Protein AF-A0A2W6ZWX3-F1 (afdb_monomer_lite)

Radius of gyration: 16.92 Å; chains: 1; bounding box: 46×35×38 Å

Sequence (81 aa):
MTNHPYCQDPRWDIADPHDYEIDLSQEELAERAGLHRNYISDIERGDRNPSLENIQKLAKALDTKVSALFINHGIDEASDE

pLDDT: mean 78.33, std 20.04, range [41.31, 97.56]

Foldseek 3Di:
DPPDPPPPDPPPPPDDPPPPPPPADLCQLCVQLVHDSVVSVCVVVVVDDDDPSSLVSSCVSVVHDSVVVCPVVPPPPPPPD

Structure (mmCIF, N/CA/C/O backbone):
data_AF-A0A2W6ZWX3-F1
#
_entry.id   AF-A0A2W6ZWX3-F1
#
loop_
_atom_site.group_PDB
_atom_site.id
_atom_site.type_symbol
_atom_site.label_atom_id
_atom_site.label_alt_id
_atom_site.label_comp_id
_atom_site.label_asym_id
_atom_site.label_entity_id
_atom_site.label_seq_id
_atom_site.pdbx_PDB_ins_code
_atom_site.Cartn_x
_atom_site.Cartn_y
_atom_site.Cartn_z
_atom_site.occupancy
_atom_site.B_iso_or_equiv
_atom_site.auth_seq_id
_atom_site.auth_comp_id
_atom_site.auth_asym_id
_atom_site.auth_atom_id
_atom_site.pdbx_PDB_model_num
ATOM 1 N N . MET A 1 1 ? -27.682 -9.634 14.336 1.00 41.31 1 MET A N 1
ATOM 2 C CA . MET A 1 1 ? -27.672 -8.229 14.795 1.00 41.31 1 MET A CA 1
ATOM 3 C C . MET A 1 1 ? -26.484 -7.524 14.158 1.00 41.31 1 MET A C 1
ATOM 5 O O . MET A 1 1 ? -25.470 -7.322 14.807 1.00 41.31 1 MET A O 1
ATOM 9 N N . THR A 1 2 ? -26.585 -7.178 12.880 1.00 43.47 2 THR A N 1
ATOM 10 C CA . THR A 1 2 ? -25.770 -6.109 12.297 1.00 43.47 2 THR A CA 1
ATOM 11 C C . THR A 1 2 ? -26.767 -5.031 11.911 1.00 43.47 2 THR A C 1
ATOM 13 O O . THR A 1 2 ? -27.708 -5.272 11.159 1.00 43.47 2 THR A O 1
ATOM 16 N N . ASN A 1 3 ? -26.658 -3.883 12.570 1.00 48.53 3 ASN A N 1
ATOM 17 C C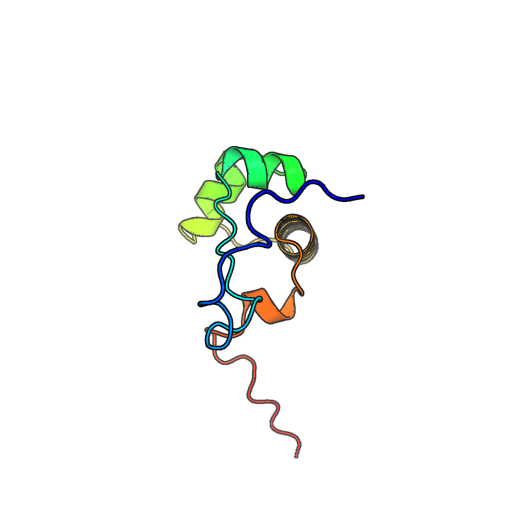A . ASN A 1 3 ? -27.515 -2.735 12.330 1.00 48.53 3 ASN A CA 1
ATOM 18 C C . ASN A 1 3 ? -27.031 -2.070 11.037 1.00 48.53 3 ASN A C 1
ATOM 20 O O . ASN A 1 3 ? -26.229 -1.142 11.084 1.00 48.53 3 ASN A O 1
ATOM 24 N N . HIS A 1 4 ? -27.415 -2.632 9.889 1.00 53.78 4 HIS A N 1
ATOM 25 C CA . HIS A 1 4 ? -27.075 -2.079 8.585 1.00 53.78 4 HIS A CA 1
ATOM 26 C C . HIS A 1 4 ? -28.268 -1.246 8.089 1.00 53.78 4 HIS A C 1
ATOM 28 O O . HIS A 1 4 ? -29.331 -1.814 7.850 1.00 53.78 4 HIS A O 1
ATOM 34 N N . PRO A 1 5 ? -28.144 0.085 7.967 1.00 53.56 5 PRO A N 1
ATOM 35 C CA . PRO A 1 5 ? -29.284 0.996 7.815 1.00 53.56 5 PRO A CA 1
ATOM 36 C C . PRO A 1 5 ? -29.987 0.948 6.443 1.00 53.56 5 PRO A C 1
ATOM 38 O O . PRO A 1 5 ? -30.888 1.746 6.205 1.00 53.56 5 PRO A O 1
ATOM 41 N N . TYR A 1 6 ? -29.617 0.022 5.551 1.00 54.22 6 TYR A N 1
ATOM 42 C CA . TYR A 1 6 ? -30.073 0.001 4.153 1.00 54.22 6 TYR A CA 1
ATOM 43 C C . TYR A 1 6 ? -30.923 -1.215 3.756 1.00 54.22 6 TYR A C 1
ATOM 45 O O . TYR A 1 6 ? -31.302 -1.349 2.599 1.00 54.22 6 TYR A O 1
ATOM 53 N N . CYS A 1 7 ? -31.305 -2.084 4.693 1.00 57.19 7 CYS A N 1
ATOM 54 C CA . CYS A 1 7 ? -32.086 -3.296 4.402 1.00 57.19 7 CYS A CA 1
ATOM 55 C C . CYS A 1 7 ? -33.587 -3.067 4.094 1.00 57.19 7 CYS A C 1
ATOM 57 O O . CYS A 1 7 ? -34.381 -3.999 4.206 1.00 57.19 7 CYS A O 1
ATOM 59 N N . GLN A 1 8 ? -33.991 -1.852 3.699 1.00 54.16 8 GLN A N 1
ATOM 60 C CA . GLN A 1 8 ? -35.380 -1.515 3.346 1.00 54.16 8 GLN A CA 1
ATOM 61 C C . GLN A 1 8 ? -35.547 -0.808 1.982 1.00 54.16 8 GLN A C 1
ATOM 63 O O . GLN A 1 8 ? -36.621 -0.263 1.738 1.00 54.16 8 GLN A O 1
ATOM 68 N N . ASP A 1 9 ? -34.549 -0.798 1.082 1.00 55.19 9 ASP A N 1
ATOM 69 C CA . ASP A 1 9 ? -34.765 -0.309 -0.298 1.00 55.19 9 ASP A CA 1
ATOM 70 C C . ASP A 1 9 ? -35.075 -1.482 -1.260 1.00 55.19 9 ASP A C 1
ATOM 72 O O . ASP A 1 9 ? -34.212 -2.331 -1.486 1.00 55.19 9 ASP A O 1
ATOM 76 N N . PRO A 1 10 ? -36.289 -1.555 -1.842 1.00 55.25 10 PRO A N 1
ATOM 77 C CA . PRO A 1 10 ? -36.729 -2.654 -2.705 1.00 55.25 10 PRO A CA 1
ATOM 78 C C . PRO A 1 10 ? -36.184 -2.605 -4.148 1.00 55.25 10 PRO A C 1
ATOM 80 O O . PRO A 1 10 ? -36.668 -3.343 -5.000 1.00 55.25 10 PRO A O 1
ATOM 83 N N . ARG A 1 11 ? -35.209 -1.742 -4.467 1.00 59.44 11 ARG A N 1
ATOM 84 C CA . ARG A 1 11 ? -34.602 -1.644 -5.814 1.00 59.44 11 ARG A CA 1
ATOM 85 C C . ARG A 1 11 ? -33.350 -2.511 -6.030 1.00 59.44 11 ARG A C 1
ATOM 87 O O . ARG A 1 11 ? -32.718 -2.391 -7.075 1.00 59.44 11 ARG A O 1
ATOM 94 N N . TRP A 1 12 ? -32.986 -3.370 -5.077 1.00 51.12 12 TRP A N 1
ATOM 95 C CA . TRP A 1 12 ? -31.690 -4.070 -5.058 1.00 51.12 12 TRP A CA 1
ATOM 96 C C . TRP A 1 12 ? -31.592 -5.346 -5.927 1.00 51.12 12 TRP A C 1
ATOM 98 O O . TRP A 1 12 ? -30.517 -5.922 -6.038 1.00 51.12 12 TRP A O 1
ATOM 108 N N . ASP A 1 13 ? -32.649 -5.781 -6.616 1.00 51.47 13 ASP A N 1
ATOM 109 C CA . ASP A 1 13 ? -32.639 -7.061 -7.360 1.00 51.47 13 ASP A CA 1
ATOM 110 C C . ASP A 1 13 ? -31.771 -7.081 -8.646 1.00 51.47 13 ASP A C 1
ATOM 112 O O . ASP A 1 13 ? -31.773 -8.076 -9.369 1.00 51.47 13 ASP A O 1
ATOM 116 N N . ILE A 1 14 ? -31.039 -6.003 -8.972 1.00 52.75 14 ILE A N 1
ATOM 117 C CA . ILE A 1 14 ? -30.291 -5.868 -10.245 1.00 52.75 14 ILE A CA 1
ATOM 118 C C . ILE A 1 14 ? -28.781 -5.612 -10.044 1.00 52.75 14 ILE A C 1
ATOM 120 O O . ILE A 1 14 ? -28.029 -5.643 -11.014 1.00 52.75 14 ILE A O 1
ATOM 124 N N . ALA A 1 15 ? -28.293 -5.418 -8.815 1.00 50.97 15 ALA A N 1
ATOM 125 C CA . ALA A 1 15 ? -26.864 -5.209 -8.563 1.00 50.97 15 ALA A CA 1
ATOM 126 C C . ALA A 1 15 ? -26.261 -6.400 -7.806 1.00 50.97 15 ALA A C 1
ATOM 128 O O . ALA A 1 15 ? -26.629 -6.685 -6.667 1.00 50.97 15 ALA A O 1
ATOM 129 N N . ASP A 1 16 ? -25.334 -7.095 -8.464 1.00 50.56 16 ASP A N 1
ATOM 130 C CA . ASP A 1 16 ? -24.430 -8.067 -7.851 1.00 50.56 16 ASP A CA 1
ATOM 131 C C . ASP A 1 16 ? -23.747 -7.419 -6.621 1.00 50.56 16 ASP A C 1
ATOM 133 O O . ASP A 1 16 ? -23.140 -6.353 -6.758 1.00 50.56 16 ASP A O 1
ATOM 137 N N . PRO A 1 17 ? -23.870 -7.973 -5.398 1.00 49.84 17 PRO A N 1
ATOM 138 C CA . PRO A 1 17 ? -23.444 -7.302 -4.167 1.00 49.84 17 PRO A CA 1
ATOM 139 C C . PRO A 1 17 ? -21.919 -7.279 -3.949 1.00 49.84 17 PRO A C 1
ATOM 141 O O . PRO A 1 17 ? -21.475 -7.034 -2.826 1.00 49.84 17 PRO A O 1
ATOM 144 N N . HIS A 1 18 ? -21.109 -7.526 -4.981 1.00 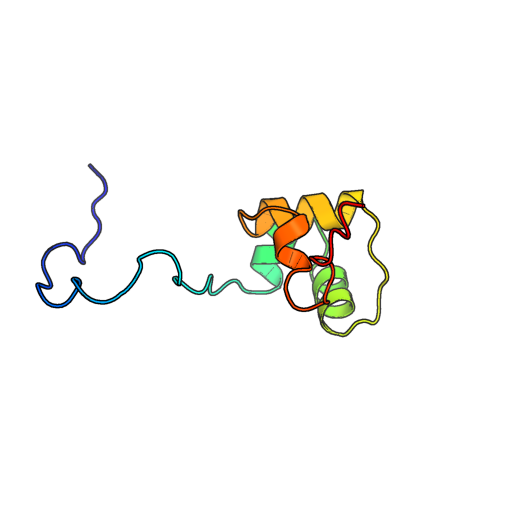49.34 18 HIS A N 1
ATOM 145 C CA . HIS A 1 18 ? -19.649 -7.592 -4.871 1.00 49.34 18 HIS A CA 1
ATOM 146 C C . HIS A 1 18 ? -18.888 -6.356 -5.383 1.00 49.34 18 HIS A C 1
ATOM 148 O O . HIS A 1 18 ? -17.697 -6.256 -5.104 1.00 49.34 18 HIS A O 1
ATOM 154 N N . ASP A 1 19 ? -19.555 -5.380 -6.009 1.00 49.44 19 ASP A N 1
ATOM 155 C CA . ASP A 1 19 ? -18.946 -4.107 -6.453 1.00 49.44 19 ASP A CA 1
ATOM 156 C C . ASP A 1 19 ? -19.101 -2.980 -5.413 1.00 49.44 19 ASP A C 1
ATOM 158 O O . ASP A 1 19 ? -19.398 -1.825 -5.725 1.00 49.44 19 ASP A O 1
ATOM 162 N N . TYR A 1 20 ? -18.918 -3.295 -4.130 1.00 54.44 20 TYR A N 1
ATOM 163 C CA . TYR A 1 20 ? -18.666 -2.234 -3.159 1.00 54.44 20 TYR A CA 1
ATOM 164 C C . TYR A 1 20 ? -17.211 -1.796 -3.338 1.00 54.44 20 TYR A C 1
ATOM 166 O O . TYR A 1 20 ? -16.306 -2.442 -2.807 1.00 54.44 20 TYR A O 1
ATOM 174 N N . GLU A 1 21 ? -16.972 -0.735 -4.118 1.00 57.84 21 GLU A N 1
ATOM 175 C CA . GLU A 1 21 ? -15.639 -0.136 -4.194 1.00 57.84 21 GLU A CA 1
ATOM 176 C C . GLU A 1 21 ? -15.167 0.195 -2.775 1.00 57.84 21 GLU A C 1
ATOM 178 O O . GLU A 1 21 ? -15.819 0.924 -2.019 1.00 57.84 21 GLU A O 1
ATOM 183 N N . ILE A 1 22 ? -14.044 -0.405 -2.385 1.00 65.94 22 ILE A N 1
ATOM 184 C CA . ILE A 1 22 ? -13.445 -0.168 -1.081 1.00 65.94 22 ILE A CA 1
ATOM 185 C C . ILE A 1 22 ? -12.824 1.228 -1.150 1.00 65.94 22 ILE A C 1
ATOM 187 O O . ILE A 1 22 ? -11.708 1.382 -1.640 1.00 65.94 22 ILE A O 1
ATOM 191 N N . ASP A 1 23 ? -13.552 2.244 -0.682 1.00 73.31 23 ASP A N 1
ATOM 192 C CA . ASP A 1 23 ? -13.042 3.615 -0.566 1.00 73.31 23 ASP A CA 1
ATOM 193 C C . ASP A 1 23 ? -12.003 3.678 0.566 1.00 73.31 23 ASP A C 1
ATOM 195 O O . ASP A 1 23 ? -12.288 4.010 1.721 1.00 73.31 23 ASP A O 1
ATOM 199 N N . LEU A 1 24 ? -10.795 3.213 0.248 1.00 85.88 24 LEU A N 1
ATOM 200 C CA . LEU A 1 24 ? -9.676 3.095 1.164 1.00 85.88 24 LEU A CA 1
ATOM 201 C C . LEU A 1 24 ? -8.655 4.182 0.855 1.00 85.88 24 LEU A C 1
ATOM 203 O O . LEU A 1 24 ? -8.074 4.225 -0.228 1.00 85.88 24 LEU A O 1
ATOM 207 N N . SER A 1 25 ? -8.374 5.038 1.835 1.00 93.88 25 SER A N 1
ATOM 208 C CA . SER A 1 25 ? -7.259 5.972 1.695 1.00 93.88 25 SER A CA 1
ATOM 209 C C . SER A 1 25 ? -5.920 5.222 1.678 1.00 93.88 25 SER A C 1
ATOM 211 O O . SER A 1 25 ? -5.777 4.168 2.298 1.00 93.88 25 SER A O 1
ATOM 213 N N . GLN A 1 26 ? -4.898 5.797 1.035 1.00 94.25 26 GLN A N 1
ATOM 214 C CA . GLN A 1 26 ? -3.540 5.234 1.058 1.00 94.25 26 GLN A CA 1
ATOM 215 C C . GLN A 1 26 ? -2.994 5.056 2.483 1.00 94.25 26 GLN A C 1
ATOM 217 O O . GLN A 1 26 ? -2.218 4.137 2.728 1.00 94.25 26 GLN A O 1
ATOM 222 N N . GLU A 1 27 ? -3.353 5.951 3.411 1.00 95.75 27 GLU A N 1
ATOM 223 C CA . GLU A 1 27 ? -2.929 5.865 4.816 1.00 95.75 27 GLU A CA 1
ATOM 224 C C . GLU A 1 27 ? -3.570 4.648 5.494 1.00 95.75 27 GLU A C 1
ATOM 226 O O . GLU A 1 27 ? -2.878 3.843 6.107 1.00 95.75 27 GLU A O 1
ATOM 231 N N . GLU A 1 28 ? -4.870 4.452 5.283 1.00 95.25 28 GLU A N 1
ATOM 232 C CA . GLU A 1 28 ? -5.607 3.300 5.803 1.00 95.25 28 GLU A CA 1
ATOM 233 C C . GLU A 1 28 ? -5.090 1.979 5.199 1.00 95.25 28 GLU A C 1
ATOM 235 O O . GLU A 1 28 ? -4.901 0.993 5.913 1.00 95.25 28 GLU A O 1
ATOM 240 N N . LEU A 1 29 ? -4.799 1.946 3.893 1.00 95.19 29 LEU A N 1
ATOM 241 C CA . LEU A 1 29 ? -4.193 0.777 3.246 1.00 95.19 29 LEU A CA 1
ATOM 242 C C . LEU A 1 29 ? -2.820 0.455 3.837 1.00 95.19 29 LEU A C 1
ATOM 244 O O . LEU A 1 29 ? -2.506 -0.708 4.096 1.00 95.19 29 LEU A O 1
ATOM 248 N N . ALA A 1 30 ? -2.004 1.485 4.055 1.00 96.75 30 ALA A N 1
ATOM 249 C CA . ALA A 1 30 ? -0.683 1.353 4.644 1.00 96.75 30 ALA A CA 1
ATOM 250 C C . ALA A 1 30 ? -0.763 0.769 6.060 1.00 96.75 30 ALA A C 1
ATOM 252 O O . ALA A 1 30 ? -0.064 -0.202 6.359 1.00 96.75 30 ALA A O 1
ATOM 253 N N . GLU A 1 31 ? -1.666 1.292 6.891 1.00 97.12 31 GLU A N 1
ATOM 254 C CA . GLU A 1 31 ? -1.909 0.796 8.245 1.00 97.12 31 GLU A CA 1
ATOM 255 C C . GLU A 1 31 ? -2.346 -0.675 8.233 1.00 97.12 31 GLU A C 1
ATOM 257 O O . GLU A 1 31 ? -1.718 -1.514 8.885 1.00 97.12 31 GLU A O 1
ATOM 262 N N . ARG A 1 32 ? -3.348 -1.027 7.416 1.00 96.00 32 ARG A N 1
ATOM 263 C CA . ARG A 1 32 ? -3.839 -2.412 7.288 1.00 96.00 32 ARG A CA 1
ATOM 264 C C . ARG A 1 32 ? -2.777 -3.382 6.779 1.00 96.00 32 ARG A C 1
ATOM 266 O O . ARG A 1 32 ? -2.715 -4.524 7.238 1.00 96.00 32 ARG A O 1
ATOM 273 N N . ALA A 1 33 ? -1.948 -2.951 5.831 1.00 96.38 33 ALA A N 1
ATOM 274 C CA . ALA A 1 33 ? -0.885 -3.772 5.257 1.00 96.38 33 ALA A CA 1
ATOM 275 C C . ALA A 1 33 ? 0.372 -3.837 6.145 1.00 96.38 33 ALA A C 1
ATOM 277 O O . ALA A 1 33 ? 1.264 -4.647 5.877 1.00 96.38 33 ALA A O 1
ATOM 278 N N . GLY A 1 34 ? 0.471 -2.998 7.183 1.00 97.38 34 GLY A N 1
ATOM 279 C CA . GLY A 1 34 ? 1.696 -2.832 7.967 1.00 97.38 34 GLY A CA 1
ATOM 280 C C . GLY A 1 34 ? 2.855 -2.294 7.122 1.00 97.38 34 GLY A C 1
ATOM 281 O O . GLY A 1 34 ? 4.002 -2.714 7.288 1.00 97.38 34 GLY A O 1
ATOM 282 N N . LEU A 1 35 ? 2.548 -1.412 6.170 1.00 97.00 35 LEU A N 1
ATOM 283 C CA . LEU A 1 35 ? 3.488 -0.778 5.250 1.00 97.00 35 LEU A CA 1
ATOM 284 C C . LEU A 1 35 ? 3.503 0.735 5.486 1.00 97.00 35 LEU A C 1
ATOM 286 O O . LEU A 1 35 ? 2.613 1.299 6.108 1.00 97.00 35 LEU A O 1
ATOM 290 N N . HIS A 1 36 ? 4.531 1.419 4.993 1.00 97.56 36 HIS A N 1
ATOM 291 C CA . HIS A 1 36 ? 4.591 2.877 5.089 1.00 97.56 36 HIS A CA 1
ATOM 292 C C . HIS A 1 36 ? 3.751 3.517 3.975 1.00 97.56 36 HIS A C 1
ATOM 294 O O . HIS A 1 36 ? 3.884 3.106 2.822 1.00 97.56 36 HIS A O 1
ATOM 300 N N . ARG A 1 37 ? 2.969 4.575 4.248 1.00 96.94 37 ARG A N 1
ATOM 301 C CA . ARG A 1 37 ? 2.137 5.224 3.212 1.00 96.94 37 ARG A CA 1
ATOM 302 C C . ARG A 1 37 ? 2.931 5.639 1.971 1.00 96.94 37 ARG A C 1
ATOM 304 O O . ARG A 1 37 ? 2.484 5.415 0.854 1.00 96.94 37 ARG A O 1
ATOM 311 N N . ASN A 1 38 ? 4.139 6.187 2.138 1.00 97.12 38 ASN A N 1
ATOM 312 C CA . ASN A 1 38 ? 4.986 6.528 0.981 1.00 97.12 38 ASN A CA 1
ATOM 313 C C . ASN A 1 38 ? 5.313 5.305 0.107 1.00 97.12 38 ASN A C 1
ATOM 315 O O . ASN A 1 38 ? 5.361 5.432 -1.106 1.00 97.12 38 ASN A O 1
ATOM 319 N N . TYR A 1 39 ? 5.492 4.124 0.707 1.00 97.38 39 TYR A N 1
ATOM 320 C CA . TYR A 1 39 ? 5.731 2.894 -0.045 1.00 97.38 39 TYR A CA 1
ATOM 321 C C . TYR A 1 39 ? 4.493 2.473 -0.850 1.00 97.38 39 TYR A C 1
ATOM 323 O O . TYR A 1 39 ? 4.641 2.081 -2.001 1.00 97.38 39 TYR A O 1
ATOM 331 N N . ILE A 1 40 ? 3.286 2.628 -0.288 1.00 96.75 40 ILE A N 1
ATOM 332 C CA . ILE A 1 40 ? 2.018 2.439 -1.017 1.00 96.75 40 ILE A CA 1
ATOM 333 C C . ILE A 1 40 ? 1.926 3.412 -2.196 1.00 96.75 40 ILE A C 1
ATOM 335 O O . ILE A 1 40 ? 1.735 2.991 -3.332 1.00 96.75 40 ILE A O 1
ATOM 339 N N . SER A 1 41 ? 2.154 4.704 -1.942 1.00 96.56 41 SER A N 1
ATOM 340 C CA . SER A 1 41 ? 2.112 5.737 -2.980 1.00 96.56 41 SER A CA 1
ATOM 341 C C . SER A 1 41 ? 3.123 5.488 -4.104 1.00 96.56 41 SER A C 1
ATOM 343 O O . SER A 1 41 ? 2.813 5.755 -5.261 1.00 96.56 41 SER A O 1
ATOM 345 N N . ASP A 1 42 ? 4.319 4.987 -3.789 1.00 97.19 42 ASP A N 1
ATOM 346 C CA . ASP A 1 42 ? 5.320 4.641 -4.799 1.00 97.19 42 ASP A CA 1
ATOM 347 C C . ASP A 1 42 ? 4.917 3.394 -5.610 1.00 97.19 42 ASP A C 1
ATOM 349 O O . ASP A 1 42 ? 5.191 3.332 -6.806 1.00 97.19 42 ASP A O 1
ATOM 353 N N . ILE A 1 43 ? 4.252 2.407 -4.995 1.00 95.69 43 ILE A N 1
ATOM 354 C CA . ILE A 1 43 ? 3.725 1.228 -5.706 1.00 95.69 43 ILE A CA 1
ATOM 355 C C . ILE A 1 43 ? 2.624 1.631 -6.687 1.00 95.69 43 ILE A C 1
ATOM 357 O O . ILE A 1 43 ? 2.670 1.217 -7.841 1.00 95.69 43 ILE A O 1
ATOM 361 N N . GLU A 1 44 ? 1.668 2.460 -6.264 1.00 92.50 44 GLU A N 1
ATOM 362 C CA . GLU A 1 44 ? 0.561 2.917 -7.121 1.00 92.50 44 GLU A CA 1
ATOM 363 C C . GLU A 1 44 ? 1.047 3.724 -8.333 1.00 92.50 44 GLU A C 1
ATOM 365 O O . GLU A 1 44 ? 0.428 3.695 -9.394 1.00 92.50 44 GLU A O 1
ATOM 370 N N . ARG A 1 45 ? 2.183 4.418 -8.195 1.00 94.88 45 ARG A N 1
ATOM 371 C CA . ARG A 1 45 ? 2.854 5.120 -9.299 1.00 94.88 45 ARG A CA 1
ATOM 372 C C . ARG A 1 45 ? 3.713 4.210 -10.183 1.00 94.88 45 ARG A C 1
ATOM 374 O O . ARG A 1 45 ? 4.159 4.653 -11.236 1.00 94.88 45 ARG A O 1
ATOM 381 N N . GLY A 1 46 ? 3.952 2.964 -9.773 1.00 93.69 46 GLY A N 1
ATOM 382 C CA . GLY A 1 46 ? 4.843 2.031 -10.468 1.0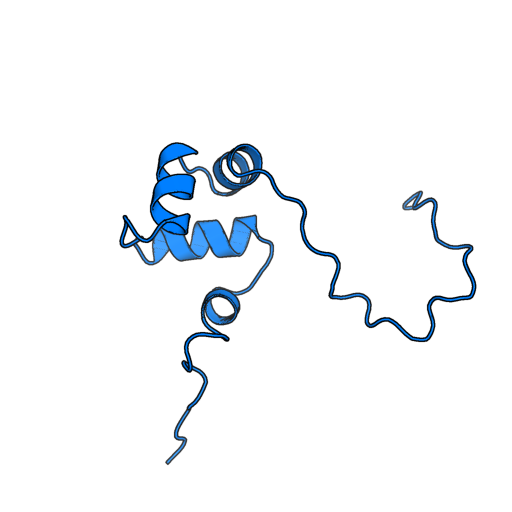0 93.69 46 GLY A CA 1
ATOM 383 C C . GLY A 1 46 ? 6.337 2.275 -10.217 1.00 93.69 46 GLY A C 1
ATOM 384 O O . GLY A 1 46 ? 7.175 1.688 -10.895 1.00 93.69 46 GLY A O 1
ATOM 385 N N . ASP A 1 47 ? 6.695 3.097 -9.226 1.00 97.12 47 ASP A N 1
ATOM 386 C CA . ASP A 1 47 ? 8.084 3.445 -8.893 1.00 97.12 47 ASP A CA 1
ATOM 387 C C . ASP A 1 47 ? 8.796 2.348 -8.072 1.00 97.12 47 ASP A C 1
ATOM 389 O O . ASP A 1 47 ? 10.001 2.419 -7.800 1.00 97.12 47 ASP A O 1
ATOM 393 N N . ARG A 1 48 ? 8.061 1.318 -7.633 1.00 95.62 48 ARG A N 1
ATOM 394 C CA . ARG A 1 48 ? 8.575 0.205 -6.822 1.00 95.62 48 ARG A CA 1
ATOM 395 C C . ARG A 1 48 ? 8.185 -1.142 -7.404 1.00 95.62 48 ARG A C 1
ATOM 397 O O . ARG A 1 48 ? 7.058 -1.344 -7.832 1.00 95.62 48 ARG A O 1
ATOM 404 N N . ASN A 1 49 ? 9.109 -2.094 -7.283 1.00 95.44 49 ASN A N 1
ATOM 405 C CA . ASN A 1 49 ? 8.841 -3.514 -7.479 1.00 95.44 49 ASN A CA 1
ATOM 406 C C . ASN A 1 49 ? 8.686 -4.199 -6.103 1.00 95.44 49 ASN A C 1
ATOM 408 O O . ASN A 1 49 ? 9.700 -4.425 -5.430 1.00 95.44 49 ASN A O 1
ATOM 412 N N . PRO A 1 50 ? 7.455 -4.445 -5.616 1.00 95.31 50 PRO A N 1
ATOM 413 C CA . PRO A 1 50 ? 7.236 -5.058 -4.312 1.00 95.31 50 PRO A CA 1
ATOM 414 C C . PRO A 1 50 ? 7.658 -6.531 -4.285 1.00 95.31 50 P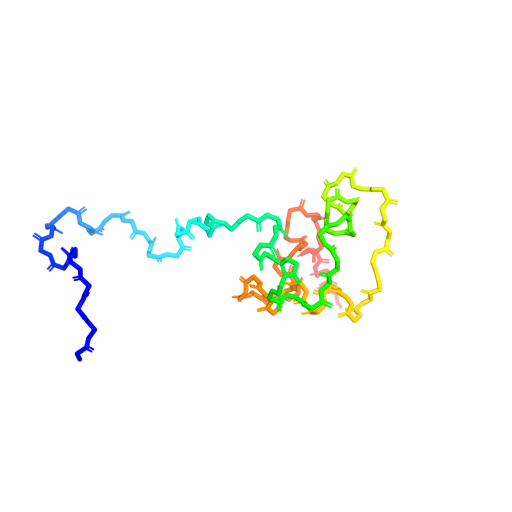RO A C 1
ATOM 416 O O . PRO A 1 50 ? 7.530 -7.260 -5.265 1.00 95.31 50 PRO A O 1
ATOM 419 N N . SER A 1 51 ? 8.145 -6.995 -3.131 1.00 97.38 51 SER A N 1
ATOM 420 C CA . SER A 1 51 ? 8.378 -8.426 -2.916 1.00 97.38 51 SER A CA 1
ATOM 421 C C . SER A 1 51 ? 7.050 -9.188 -2.867 1.00 97.38 51 SER A C 1
ATOM 423 O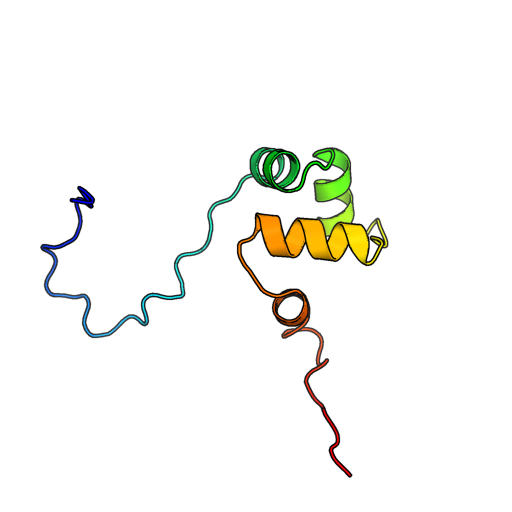 O . SER A 1 51 ? 6.008 -8.617 -2.539 1.00 97.38 51 SER A O 1
ATOM 425 N N . LEU A 1 52 ? 7.092 -10.504 -3.097 1.00 96.38 52 LEU A N 1
ATOM 426 C CA . LEU A 1 52 ? 5.908 -11.360 -2.966 1.00 96.38 52 LEU A CA 1
ATOM 427 C C . LEU A 1 52 ? 5.268 -11.262 -1.570 1.00 96.38 52 LEU A C 1
ATOM 429 O O . LEU A 1 52 ? 4.047 -11.258 -1.452 1.00 96.38 52 LEU A O 1
ATOM 433 N N . GLU A 1 53 ? 6.078 -11.126 -0.518 1.00 97.56 53 GLU A N 1
ATOM 434 C CA . GLU A 1 53 ? 5.589 -10.919 0.851 1.00 97.56 53 GLU A CA 1
ATOM 435 C C . GLU A 1 53 ? 4.759 -9.630 0.969 1.00 97.56 53 GLU A C 1
ATOM 437 O O . GLU A 1 53 ? 3.685 -9.631 1.569 1.00 97.56 53 GLU A O 1
ATOM 442 N N . ASN A 1 54 ? 5.214 -8.531 0.363 1.00 97.38 54 ASN A N 1
ATOM 443 C CA . ASN A 1 54 ? 4.478 -7.268 0.391 1.00 97.38 54 ASN A CA 1
ATOM 444 C C . ASN A 1 54 ? 3.218 -7.323 -0.480 1.00 97.38 54 ASN A C 1
ATOM 446 O O . ASN A 1 54 ? 2.192 -6.786 -0.078 1.00 97.38 54 ASN A O 1
ATOM 450 N N . ILE A 1 55 ? 3.252 -8.031 -1.611 1.00 96.62 55 ILE A N 1
ATOM 451 C CA . ILE A 1 55 ? 2.057 -8.294 -2.429 1.00 96.62 55 ILE A CA 1
ATOM 452 C C . ILE A 1 55 ? 1.012 -9.079 -1.618 1.00 96.62 55 ILE A C 1
ATOM 454 O O . ILE A 1 55 ? -0.168 -8.740 -1.643 1.00 96.62 55 ILE A O 1
ATOM 458 N N . GLN A 1 56 ? 1.430 -10.083 -0.839 1.00 96.75 56 GLN A N 1
ATOM 459 C CA . GLN A 1 56 ? 0.528 -10.822 0.054 1.00 96.75 56 GLN A CA 1
ATOM 460 C C . GLN A 1 56 ? -0.068 -9.929 1.150 1.00 96.75 56 GLN A C 1
ATOM 462 O O . GLN A 1 56 ? -1.259 -10.039 1.443 1.00 96.75 56 GLN A O 1
ATOM 467 N N . LYS A 1 57 ? 0.731 -9.030 1.741 1.00 97.38 57 LYS A N 1
ATOM 468 C CA . LYS A 1 57 ? 0.241 -8.044 2.721 1.00 97.38 57 LYS A CA 1
ATOM 469 C C . LYS A 1 57 ? -0.811 -7.119 2.114 1.00 97.38 57 LYS A C 1
ATOM 471 O O . LYS A 1 57 ? -1.844 -6.906 2.738 1.00 97.38 57 LYS A O 1
ATOM 476 N N . LEU A 1 58 ? -0.573 -6.622 0.900 1.00 96.00 58 LEU A N 1
ATOM 477 C CA . LEU A 1 58 ? -1.518 -5.774 0.170 1.00 96.00 58 LEU A CA 1
ATOM 478 C C . LEU A 1 58 ? -2.817 -6.517 -0.147 1.00 96.00 58 LEU A C 1
ATOM 480 O O . LEU A 1 58 ? -3.889 -6.014 0.168 1.00 96.00 58 LEU A O 1
ATOM 484 N N . ALA A 1 59 ? -2.728 -7.737 -0.686 1.00 94.75 59 ALA A N 1
ATOM 485 C CA . ALA A 1 59 ? -3.900 -8.563 -0.970 1.00 94.75 59 ALA A CA 1
ATOM 486 C C . ALA A 1 59 ? -4.742 -8.795 0.295 1.00 94.75 59 ALA A C 1
ATOM 488 O O . ALA A 1 59 ? -5.955 -8.615 0.277 1.00 94.75 59 ALA A O 1
ATOM 489 N N . LYS A 1 60 ? -4.088 -9.107 1.421 1.00 94.50 60 LYS A N 1
ATOM 490 C CA . LYS A 1 60 ? -4.756 -9.268 2.717 1.00 94.50 60 LYS A CA 1
ATOM 491 C C . LYS A 1 60 ? -5.402 -7.969 3.211 1.00 94.50 60 LYS A C 1
ATOM 493 O O . LYS A 1 60 ? -6.502 -8.015 3.747 1.00 94.50 60 LYS A O 1
ATOM 498 N N . ALA A 1 61 ? -4.732 -6.828 3.059 1.00 94.56 61 ALA A N 1
ATOM 499 C CA . ALA A 1 61 ? -5.249 -5.526 3.485 1.00 94.56 61 ALA A CA 1
ATOM 500 C C . ALA A 1 61 ? -6.464 -5.063 2.661 1.00 94.56 61 ALA A C 1
ATOM 502 O O . ALA A 1 61 ? -7.341 -4.380 3.192 1.00 94.56 61 ALA A O 1
ATOM 503 N N . LEU A 1 62 ? -6.515 -5.472 1.392 1.00 92.06 62 LEU A N 1
ATOM 504 C CA . LEU A 1 62 ? -7.618 -5.250 0.456 1.00 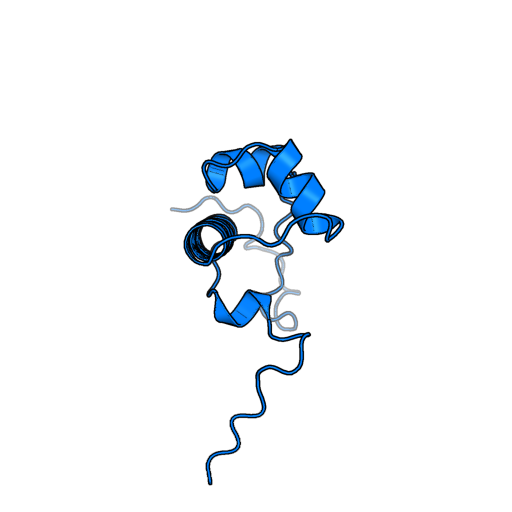92.06 62 LEU A CA 1
ATOM 505 C C . LEU A 1 62 ? -8.709 -6.334 0.531 1.00 92.06 62 LEU A C 1
ATOM 507 O O . LEU A 1 62 ? -9.643 -6.296 -0.261 1.00 92.06 62 LEU A O 1
ATOM 511 N N . ASP A 1 63 ? -8.584 -7.299 1.447 1.00 90.94 63 ASP A N 1
ATOM 512 C CA . ASP A 1 63 ? -9.485 -8.453 1.589 1.00 90.94 63 ASP A CA 1
ATOM 513 C C . ASP A 1 63 ? -9.716 -9.225 0.274 1.00 90.94 63 ASP A C 1
ATOM 515 O O . ASP A 1 63 ? -10.825 -9.619 -0.080 1.00 90.94 63 ASP A O 1
ATOM 519 N N . THR A 1 64 ? -8.638 -9.439 -0.484 1.00 90.12 64 THR A N 1
ATOM 520 C CA . THR A 1 64 ? -8.684 -10.111 -1.785 1.00 90.12 64 THR A CA 1
ATOM 521 C C . THR A 1 64 ? -7.596 -11.173 -1.940 1.00 90.12 64 THR A C 1
ATOM 523 O O . THR A 1 64 ? -6.690 -11.330 -1.117 1.00 90.12 64 THR A O 1
ATOM 526 N N . LYS A 1 65 ? -7.682 -11.951 -3.021 1.00 90.62 65 LYS A N 1
ATOM 527 C CA . LYS A 1 65 ? -6.659 -12.935 -3.392 1.00 90.62 65 LYS A CA 1
ATOM 528 C C . LYS A 1 65 ? -5.520 -12.243 -4.132 1.00 90.62 65 LYS A C 1
ATOM 530 O O . LYS A 1 65 ? -5.750 -11.344 -4.929 1.00 90.62 65 LYS A O 1
ATOM 535 N N . VAL A 1 66 ? -4.293 -12.740 -3.964 1.00 92.38 66 VAL A N 1
ATOM 536 C CA . VAL A 1 66 ? -3.127 -12.231 -4.712 1.00 92.38 66 VAL A CA 1
ATOM 537 C C . VAL A 1 66 ? -3.356 -12.287 -6.225 1.00 92.38 66 VAL A C 1
ATOM 539 O O . VAL A 1 66 ? -3.014 -11.335 -6.911 1.00 92.38 66 VAL A O 1
ATOM 542 N N . SER A 1 67 ? -3.978 -13.353 -6.740 1.00 91.06 67 SER A N 1
ATOM 543 C CA . SER A 1 67 ? -4.298 -13.480 -8.169 1.00 91.06 67 SER A CA 1
ATOM 544 C C . SER A 1 67 ? -5.216 -12.365 -8.674 1.00 91.06 67 SER A C 1
ATOM 546 O O . SER A 1 67 ? -5.050 -11.901 -9.796 1.00 91.06 67 SER A O 1
ATOM 548 N N . ALA A 1 68 ? -6.133 -11.878 -7.830 1.00 88.81 68 ALA A N 1
ATOM 549 C CA . ALA A 1 68 ? -7.063 -10.818 -8.200 1.00 88.81 68 ALA A CA 1
ATOM 550 C C . ALA A 1 68 ? -6.361 -9.481 -8.484 1.00 88.81 68 ALA A C 1
ATOM 552 O O . ALA A 1 68 ? -6.865 -8.684 -9.267 1.00 88.81 68 ALA A O 1
ATOM 553 N N . LEU A 1 69 ? -5.162 -9.265 -7.925 1.00 88.75 69 LEU A N 1
ATOM 554 C CA . LEU A 1 69 ? -4.348 -8.076 -8.200 1.00 88.75 69 LEU A CA 1
ATOM 555 C C . LEU A 1 69 ? -3.802 -8.038 -9.640 1.00 88.75 69 LEU A C 1
ATOM 557 O O . LEU A 1 69 ? -3.307 -6.999 -10.069 1.00 88.75 69 LEU A O 1
ATOM 561 N N . PHE A 1 70 ? -3.875 -9.148 -10.385 1.00 88.19 70 PHE A N 1
ATOM 562 C CA . PHE A 1 70 ? -3.265 -9.294 -11.711 1.00 88.19 70 PHE A CA 1
ATOM 563 C C . PHE A 1 70 ? -4.257 -9.635 -12.838 1.00 88.19 70 PHE A C 1
ATOM 565 O O . PHE A 1 70 ? -3.820 -9.822 -13.972 1.00 88.19 70 PHE A O 1
ATOM 572 N N . ILE A 1 71 ? -5.572 -9.666 -12.573 1.00 80.06 71 ILE A N 1
ATOM 573 C CA . ILE A 1 71 ? -6.608 -10.045 -13.563 1.00 80.06 71 ILE A CA 1
ATOM 574 C C . ILE A 1 71 ? -6.542 -9.162 -14.823 1.00 80.06 71 ILE A C 1
ATOM 576 O O . ILE A 1 71 ? -6.562 -9.657 -15.947 1.00 80.06 71 ILE A O 1
ATOM 580 N N . ASN A 1 72 ? -6.339 -7.849 -14.664 1.00 69.44 72 ASN A N 1
ATOM 581 C CA . ASN A 1 72 ? -6.231 -6.923 -15.801 1.00 69.44 72 ASN A CA 1
ATOM 582 C C . ASN A 1 72 ? -4.872 -6.974 -16.529 1.00 69.44 72 ASN A C 1
ATOM 584 O O . ASN A 1 72 ? -4.671 -6.245 -17.500 1.00 69.44 72 ASN A O 1
ATOM 588 N N . HIS A 1 73 ? -3.940 -7.822 -16.086 1.00 64.44 73 HIS A N 1
ATOM 589 C CA . HIS A 1 73 ? -2.606 -7.973 -16.671 1.00 64.44 73 HIS A CA 1
ATOM 590 C C . HIS A 1 73 ? -2.434 -9.245 -17.519 1.00 64.44 73 HIS A C 1
ATOM 592 O O . HIS A 1 73 ? -1.306 -9.604 -17.850 1.00 64.44 73 HIS A O 1
ATOM 598 N N . GLY A 1 74 ? -3.528 -9.896 -17.934 1.00 55.88 74 GLY A N 1
ATOM 599 C CA . GLY A 1 74 ? -3.479 -11.009 -18.892 1.00 55.88 74 GLY A CA 1
ATOM 600 C C . GLY A 1 74 ? -2.806 -12.273 -18.349 1.00 55.88 74 GLY A C 1
ATOM 601 O O . GLY A 1 74 ? -2.325 -13.089 -19.129 1.00 55.88 74 GLY A O 1
ATOM 602 N N . ILE A 1 75 ? -2.762 -12.443 -17.023 1.00 61.22 75 ILE A N 1
ATOM 603 C CA . ILE A 1 75 ? -2.184 -13.627 -16.357 1.00 61.22 75 ILE A CA 1
ATOM 604 C C . ILE A 1 75 ? -3.254 -14.718 -16.143 1.00 61.22 75 ILE A C 1
ATOM 606 O O . ILE A 1 75 ? -3.189 -15.473 -15.182 1.00 61.22 75 ILE A O 1
ATOM 610 N N . ASP A 1 76 ? -4.239 -14.795 -17.040 1.00 54.44 76 ASP A N 1
ATOM 611 C CA . ASP A 1 76 ? -5.284 -15.830 -17.040 1.00 54.44 76 ASP A CA 1
ATOM 612 C C . ASP A 1 76 ? -5.276 -16.687 -18.319 1.00 54.44 76 ASP A C 1
ATOM 614 O O . ASP A 1 76 ? -6.174 -17.495 -18.530 1.00 54.44 76 ASP A O 1
ATOM 618 N N . GLU A 1 77 ? -4.229 -16.610 -19.144 1.00 55.88 77 GLU A N 1
ATOM 619 C CA . GLU A 1 77 ? -3.966 -17.660 -20.136 1.00 55.88 77 GLU A CA 1
ATOM 620 C C . GLU A 1 77 ? -3.191 -18.791 -19.447 1.00 55.88 77 GLU A C 1
ATOM 622 O O . GLU A 1 77 ? -1.992 -18.991 -19.651 1.00 55.88 77 GLU A O 1
ATOM 627 N N . ALA A 1 78 ? -3.887 -19.533 -18.582 1.00 55.38 78 ALA A N 1
ATOM 628 C CA . ALA A 1 78 ? -3.533 -20.924 -18.361 1.00 55.38 78 ALA A CA 1
ATOM 629 C C . ALA A 1 78 ? -3.783 -21.650 -19.689 1.00 55.38 78 ALA A C 1
ATOM 631 O O . ALA A 1 78 ? -4.873 -22.153 -19.956 1.00 55.38 78 ALA A O 1
ATOM 632 N N . SER A 1 79 ? -2.771 -21.658 -20.556 1.00 56.50 79 SER A N 1
ATOM 633 C CA . SER A 1 79 ? -2.643 -22.659 -21.604 1.00 56.50 79 SER A CA 1
ATOM 634 C C . SER A 1 79 ? -2.424 -24.004 -20.911 1.00 56.50 79 SER A C 1
ATOM 636 O O . SER A 1 79 ? -1.288 -24.431 -20.701 1.00 56.50 79 SER A O 1
ATOM 638 N N . ASP A 1 80 ? -3.527 -24.612 -20.482 1.00 55.53 80 ASP A N 1
ATOM 639 C CA . ASP A 1 80 ? -3.614 -26.045 -20.251 1.00 55.53 80 ASP A CA 1
ATOM 640 C C . ASP A 1 80 ? -3.451 -26.722 -21.625 1.00 55.53 80 ASP A C 1
ATOM 642 O O . ASP A 1 80 ? -4.409 -26.853 -22.391 1.00 55.53 80 ASP A O 1
ATOM 646 N N . GLU A 1 81 ? -2.211 -27.086 -21.957 1.00 49.94 81 GLU A N 1
ATOM 647 C CA . GLU A 1 81 ? -1.884 -28.128 -22.943 1.00 49.94 81 GLU A CA 1
ATOM 648 C C . GLU A 1 81 ? -1.552 -29.442 -22.228 1.00 49.94 81 GLU A C 1
ATOM 650 O O . GLU A 1 81 ? -0.779 -29.414 -21.239 1.00 49.94 81 GLU A O 1
#

Secondary structure (DSSP, 8-state):
----TTTT-TT-TTS-TT-------HHHHHHHHT--HHHHHHHHTT-----HHHHHHHHHHTTS-GGGGGGGGTTT-----